Protein AF-A0A1I8B741-F1 (afdb_monomer_lite)

Structure (mmCIF, N/CA/C/O backbone):
data_AF-A0A1I8B741-F1
#
_entry.id   AF-A0A1I8B741-F1
#
loop_
_atom_site.group_PDB
_atom_site.id
_atom_site.type_symbol
_atom_site.label_atom_id
_atom_site.label_alt_id
_atom_site.label_comp_id
_atom_site.label_asym_id
_atom_site.label_entity_id
_atom_site.label_seq_id
_atom_site.pdbx_PDB_ins_code
_atom_site.Cartn_x
_atom_site.Cartn_y
_atom_site.Cartn_z
_atom_site.occupancy
_atom_site.B_iso_or_equiv
_atom_site.auth_seq_id
_atom_site.auth_comp_id
_atom_site.auth_asym_id
_atom_site.auth_atom_id
_atom_site.pdbx_PDB_model_num
ATOM 1 N N . MET A 1 1 ? 27.201 19.698 50.935 1.00 37.81 1 MET A N 1
ATOM 2 C CA . MET A 1 1 ? 26.147 20.719 51.132 1.00 37.81 1 MET A CA 1
ATOM 3 C C . MET A 1 1 ? 26.448 21.835 50.142 1.00 37.81 1 MET A C 1
ATOM 5 O O . MET A 1 1 ? 27.352 22.611 50.376 1.00 37.81 1 MET A O 1
ATOM 9 N N . GLY A 1 2 ? 25.981 21.803 48.902 1.00 38.94 2 GLY A N 1
ATOM 10 C CA . GLY A 1 2 ? 24.588 21.720 48.479 1.00 38.94 2 GLY A CA 1
ATOM 11 C C . GLY A 1 2 ? 24.281 23.061 47.812 1.00 38.94 2 GLY A C 1
ATOM 12 O O . GLY A 1 2 ? 23.786 23.961 48.475 1.00 38.94 2 GLY A O 1
ATOM 13 N N . LYS A 1 3 ? 24.688 23.229 46.547 1.00 38.53 3 LYS A N 1
ATOM 14 C CA . LYS A 1 3 ? 24.309 24.398 45.745 1.00 38.53 3 LYS A CA 1
ATOM 15 C C . LYS A 1 3 ? 22.947 24.102 45.117 1.00 38.53 3 LYS A C 1
ATOM 17 O O . LYS A 1 3 ? 22.801 23.090 44.438 1.00 38.53 3 LYS A O 1
ATOM 22 N N . LEU A 1 4 ? 21.972 24.958 45.400 1.00 42.97 4 LEU A N 1
ATOM 23 C CA . LEU A 1 4 ? 20.651 24.990 44.782 1.00 42.97 4 LEU A CA 1
ATOM 24 C C . LEU A 1 4 ? 20.583 26.151 43.785 1.00 42.97 4 LEU A C 1
ATOM 26 O O . LEU A 1 4 ? 21.282 27.148 43.948 1.00 42.97 4 LEU A O 1
ATOM 30 N N . SER A 1 5 ? 19.683 25.954 42.819 1.00 36.41 5 SER A N 1
ATOM 31 C CA . SER A 1 5 ? 19.104 26.880 41.839 1.00 36.41 5 SER A CA 1
ATOM 32 C C . SER A 1 5 ? 20.024 27.468 40.772 1.00 36.41 5 SER A C 1
ATOM 34 O O . SER A 1 5 ? 20.699 28.462 40.996 1.00 36.41 5 SER A O 1
ATOM 36 N N . GLU A 1 6 ? 19.912 26.917 39.568 1.00 31.39 6 GLU A N 1
ATOM 37 C CA . GLU A 1 6 ? 19.141 27.569 38.502 1.00 31.39 6 GLU A CA 1
ATOM 38 C C . GLU A 1 6 ? 18.685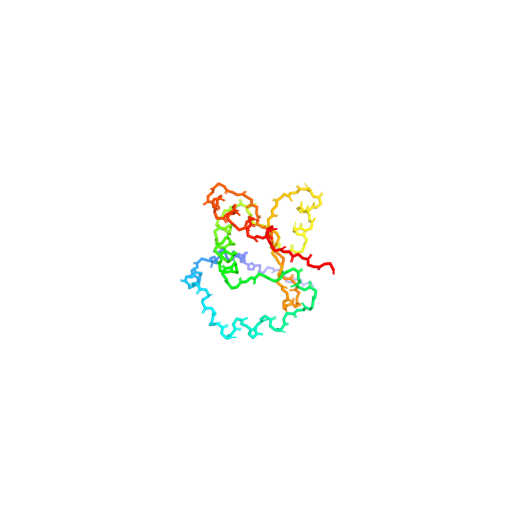 26.477 37.524 1.00 31.39 6 GLU A C 1
ATOM 40 O O . GLU A 1 6 ? 19.495 25.841 36.856 1.00 31.39 6 GLU A O 1
ATOM 45 N N . ASN A 1 7 ? 17.379 26.193 37.517 1.00 38.72 7 ASN A N 1
ATOM 46 C CA . ASN A 1 7 ? 16.749 25.357 36.497 1.00 38.72 7 ASN A CA 1
ATOM 47 C C . ASN A 1 7 ? 16.495 26.251 35.276 1.00 38.72 7 ASN A C 1
ATOM 49 O O . ASN A 1 7 ? 15.708 27.195 35.406 1.00 38.72 7 ASN A O 1
ATOM 53 N N . PRO A 1 8 ? 17.094 25.980 34.105 1.00 35.72 8 PRO A N 1
ATOM 54 C CA . PRO A 1 8 ? 16.667 26.621 32.881 1.00 35.72 8 PRO A CA 1
ATOM 55 C C . PRO A 1 8 ? 15.311 26.052 32.443 1.00 35.72 8 PRO A C 1
ATOM 57 O O . PRO A 1 8 ? 14.958 24.906 32.719 1.00 35.72 8 PRO A O 1
ATOM 60 N N . GLN A 1 9 ? 14.552 26.937 31.812 1.00 37.06 9 GLN A N 1
ATOM 61 C CA . GLN A 1 9 ? 13.168 26.825 31.362 1.00 37.06 9 GLN A CA 1
ATOM 62 C C . GLN A 1 9 ? 12.887 25.566 30.512 1.00 37.06 9 GLN A C 1
ATOM 64 O O . GLN A 1 9 ? 13.799 25.053 29.864 1.00 37.06 9 GLN A O 1
ATOM 69 N N . PRO A 1 10 ? 11.628 25.084 30.477 1.00 36.03 10 PRO A N 1
ATOM 70 C CA . PRO A 1 10 ? 11.233 23.962 29.631 1.00 36.03 10 PRO A CA 1
ATOM 71 C C . PRO A 1 10 ? 11.466 24.301 28.153 1.00 36.03 10 PRO A C 1
ATOM 73 O O . PRO A 1 10 ? 10.831 25.203 27.612 1.00 36.03 10 PRO A O 1
ATOM 76 N N . GLU A 1 11 ? 12.374 23.572 27.504 1.00 37.41 11 GLU A N 1
ATOM 77 C CA . GLU A 1 11 ? 12.527 23.615 26.052 1.00 37.41 11 GLU A CA 1
ATOM 78 C C . GLU A 1 11 ? 11.240 23.094 25.400 1.00 37.41 11 GLU A C 1
ATOM 80 O O . GLU A 1 11 ? 10.894 21.913 25.482 1.00 37.41 11 GLU A O 1
ATOM 85 N N . GLU A 1 12 ? 10.513 24.012 24.768 1.00 32.62 12 GLU A N 1
ATOM 86 C CA . GLU A 1 12 ? 9.430 23.722 23.840 1.00 32.62 12 GLU A CA 1
ATOM 87 C C . GLU A 1 12 ? 9.946 22.782 22.747 1.00 32.62 12 GLU A C 1
ATOM 89 O O . GLU A 1 12 ? 10.800 23.144 21.935 1.00 32.62 12 GLU A O 1
ATOM 94 N N . VAL A 1 13 ? 9.423 21.555 22.714 1.00 44.88 13 VAL A N 1
ATOM 95 C CA . VAL A 1 13 ? 9.693 20.625 21.619 1.00 44.88 13 VAL A CA 1
ATOM 96 C C . VAL A 1 13 ? 9.050 21.218 20.361 1.00 44.88 13 VAL A C 1
ATOM 98 O O . VAL A 1 13 ? 7.828 21.389 20.333 1.00 44.88 13 VAL A O 1
ATOM 101 N N . PRO A 1 14 ? 9.826 21.562 19.320 1.00 34.16 14 PRO A N 1
ATOM 102 C CA . PRO A 1 14 ? 9.294 22.274 18.175 1.00 34.16 14 PRO A CA 1
ATOM 103 C C . PRO A 1 14 ? 8.382 21.357 17.360 1.00 34.16 14 PRO A C 1
ATOM 105 O O . PRO A 1 14 ? 8.819 20.404 16.712 1.00 34.16 14 PRO A O 1
ATOM 108 N N . GLU A 1 15 ? 7.100 21.705 17.345 1.00 44.19 15 GLU A N 1
ATOM 109 C CA . GLU A 1 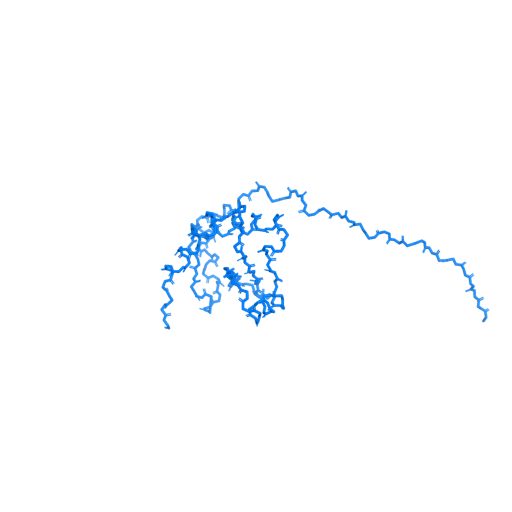15 ? 6.115 21.258 16.371 1.00 44.19 15 GLU A CA 1
ATOM 110 C C . GLU A 1 15 ? 6.507 21.839 14.996 1.00 44.19 15 GLU A C 1
ATOM 112 O O . GLU A 1 15 ? 6.126 22.947 14.623 1.00 44.19 15 GLU A O 1
ATOM 117 N N . LYS A 1 16 ? 7.360 21.139 14.237 1.00 32.72 16 LYS A N 1
ATOM 118 C CA . LYS A 1 16 ? 7.752 21.570 12.884 1.00 32.72 16 LYS A CA 1
ATOM 119 C C . LYS A 1 16 ? 7.604 20.452 11.857 1.00 32.72 16 LYS A C 1
ATOM 121 O O . LYS A 1 16 ? 8.486 19.633 11.643 1.00 32.72 16 LYS A O 1
ATOM 126 N N . GLY A 1 17 ? 6.447 20.490 11.196 1.00 32.31 17 GLY A N 1
ATOM 127 C CA . GLY A 1 17 ? 6.349 20.580 9.738 1.00 32.31 17 GLY A CA 1
ATOM 128 C C . GLY A 1 17 ? 7.099 19.543 8.901 1.00 32.31 17 GLY A C 1
ATOM 129 O O . GLY A 1 17 ? 8.138 19.847 8.333 1.00 32.31 17 GLY A O 1
ATOM 130 N N . ALA A 1 18 ? 6.475 18.386 8.668 1.00 30.64 18 ALA A N 1
ATOM 131 C CA . ALA A 1 18 ? 6.824 17.478 7.565 1.00 30.64 18 ALA A CA 1
ATOM 132 C C . ALA A 1 18 ? 5.992 17.759 6.288 1.00 30.64 18 ALA A C 1
ATOM 134 O O . ALA A 1 18 ? 5.652 16.849 5.532 1.00 30.64 18 ALA A O 1
ATOM 135 N N . ASN A 1 19 ? 5.610 19.020 6.059 1.00 41.75 19 ASN A N 1
ATOM 136 C CA . ASN A 1 19 ? 4.848 19.460 4.888 1.00 41.75 19 ASN A CA 1
ATOM 137 C C . ASN A 1 19 ? 5.724 20.379 4.029 1.00 41.75 19 ASN A C 1
ATOM 139 O O . ASN A 1 19 ? 5.755 21.570 4.309 1.00 41.75 19 ASN A O 1
ATOM 143 N N . ALA A 1 20 ? 6.412 19.838 3.011 1.00 33.22 20 ALA A N 1
ATOM 144 C CA . ALA A 1 20 ? 6.739 20.579 1.774 1.00 33.22 20 ALA A CA 1
ATOM 145 C C . ALA A 1 20 ? 7.520 19.793 0.697 1.00 33.22 20 ALA A C 1
ATOM 147 O O . ALA A 1 20 ? 7.479 20.208 -0.453 1.00 33.22 20 ALA A O 1
ATOM 148 N N . GLU A 1 21 ? 8.197 18.670 0.973 1.00 29.45 21 GLU A N 1
ATOM 149 C CA . GLU A 1 21 ? 9.046 18.030 -0.068 1.00 29.45 21 GLU A CA 1
ATOM 150 C C . GLU A 1 21 ? 8.367 16.927 -0.896 1.00 29.45 21 GLU A C 1
ATOM 152 O O . GLU A 1 21 ? 8.946 16.361 -1.824 1.00 29.45 21 GLU A O 1
ATOM 157 N N . ILE A 1 22 ? 7.089 16.641 -0.644 1.00 38.38 22 ILE A N 1
ATOM 158 C CA . ILE A 1 22 ? 6.346 15.620 -1.391 1.00 38.38 22 ILE A CA 1
ATOM 159 C C . ILE A 1 22 ? 5.747 16.237 -2.669 1.00 38.38 22 ILE A C 1
ATOM 161 O O . ILE A 1 22 ? 4.525 16.266 -2.830 1.00 38.38 22 ILE A O 1
ATOM 165 N N . MET A 1 23 ? 6.560 16.750 -3.599 1.00 39.53 23 MET A N 1
ATOM 166 C CA . MET A 1 23 ? 6.049 17.358 -4.848 1.00 39.53 23 MET A CA 1
ATOM 167 C C . MET A 1 23 ? 6.670 16.891 -6.170 1.00 39.53 23 MET A C 1
ATOM 169 O O . MET A 1 23 ? 6.194 17.317 -7.217 1.00 39.53 23 MET A O 1
ATOM 173 N N . LYS A 1 24 ? 7.574 15.910 -6.189 1.00 31.50 24 LYS A N 1
ATOM 174 C CA . LYS A 1 24 ? 7.862 15.169 -7.430 1.00 31.50 24 LYS A CA 1
ATOM 175 C C . LYS A 1 24 ? 7.316 13.754 -7.323 1.00 31.50 24 LYS A C 1
ATOM 177 O O . LYS A 1 24 ? 7.568 13.054 -6.346 1.00 31.50 24 LYS A O 1
ATOM 182 N N . GLU A 1 25 ? 6.504 13.343 -8.300 1.00 47.03 25 GLU A N 1
ATOM 183 C CA . GLU A 1 25 ? 6.288 11.913 -8.519 1.00 47.03 25 GLU A CA 1
ATOM 184 C C . GLU A 1 25 ? 7.682 11.281 -8.650 1.00 47.03 25 GLU A C 1
ATOM 186 O O . GLU A 1 25 ? 8.473 11.799 -9.442 1.00 47.03 25 GLU A O 1
ATOM 191 N N . PRO A 1 26 ? 8.034 10.218 -7.905 1.00 51.44 26 PRO A N 1
ATOM 192 C CA . PRO A 1 26 ? 9.273 9.512 -8.174 1.00 51.44 26 PRO A CA 1
ATOM 193 C C . PRO A 1 26 ? 9.078 8.794 -9.509 1.00 51.44 26 PRO A C 1
ATOM 195 O O . PRO A 1 26 ? 8.568 7.676 -9.577 1.00 51.44 26 PRO A O 1
ATOM 198 N N . VAL A 1 27 ? 9.402 9.475 -10.604 1.00 56.22 27 VAL A N 1
ATOM 199 C CA . VAL A 1 27 ? 9.574 8.834 -11.901 1.00 56.22 27 VAL A CA 1
ATOM 200 C C . VAL A 1 27 ? 10.991 8.283 -11.886 1.00 56.22 27 VAL A C 1
ATOM 202 O O . VAL A 1 27 ? 11.893 8.849 -12.482 1.00 56.22 27 VAL A O 1
ATOM 205 N N . THR A 1 28 ? 11.190 7.194 -11.143 1.00 68.56 28 THR A N 1
ATOM 206 C CA . THR A 1 28 ? 12.387 6.358 -11.281 1.00 68.56 28 THR A CA 1
ATOM 207 C C . THR A 1 28 ? 12.461 5.943 -12.740 1.00 68.56 28 THR A C 1
ATOM 209 O O . THR A 1 28 ? 11.428 5.541 -13.295 1.00 68.56 28 THR A O 1
ATOM 212 N N . GLU A 1 29 ? 13.617 6.068 -13.384 1.00 81.00 29 GLU A N 1
ATOM 213 C CA . GLU A 1 29 ? 13.756 5.695 -14.790 1.00 81.00 29 GLU A CA 1
ATOM 214 C C . GLU A 1 29 ? 13.454 4.203 -14.999 1.00 81.00 29 GLU A C 1
ATOM 216 O O . GLU A 1 29 ? 13.412 3.411 -14.054 1.00 81.00 29 GLU A O 1
ATOM 221 N N . LYS A 1 30 ? 13.135 3.799 -16.239 1.00 78.50 30 LYS A N 1
ATOM 222 C CA . LYS A 1 30 ? 12.704 2.411 -16.504 1.00 78.50 30 LYS A CA 1
ATOM 223 C C . LYS A 1 30 ? 13.786 1.415 -16.098 1.00 78.50 30 LYS A C 1
ATOM 225 O O . LYS A 1 30 ? 13.467 0.396 -15.497 1.00 78.50 30 LYS A O 1
ATOM 230 N N . GLU A 1 31 ? 15.023 1.733 -16.443 1.00 79.62 31 GLU A N 1
ATOM 231 C CA . GLU A 1 31 ? 16.194 0.894 -16.210 1.00 79.62 31 GLU A CA 1
ATOM 232 C C . GLU A 1 31 ? 16.537 0.832 -14.722 1.00 79.62 31 GLU A C 1
ATOM 234 O O . GLU A 1 31 ? 16.684 -0.258 -14.176 1.00 79.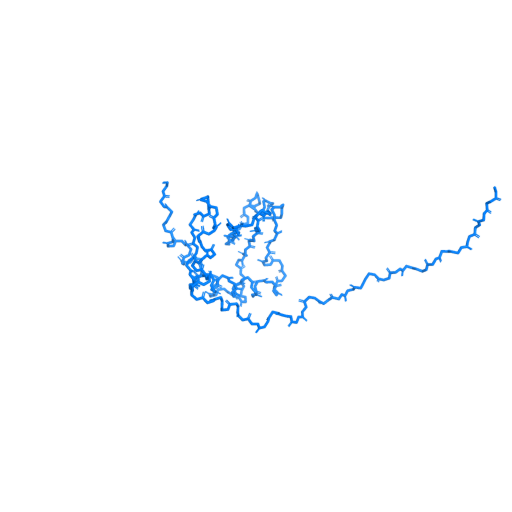62 31 GLU A O 1
ATOM 239 N N . GLU A 1 32 ? 16.520 1.973 -14.034 1.00 83.88 32 GLU A N 1
ATOM 240 C CA . GLU A 1 32 ? 16.738 2.049 -12.587 1.00 83.88 32 GLU A CA 1
ATOM 241 C C . GLU A 1 32 ? 15.690 1.243 -11.800 1.00 83.88 32 GLU A C 1
ATOM 243 O O . GLU A 1 32 ? 16.023 0.491 -10.885 1.00 83.88 32 GLU A O 1
ATOM 248 N N . TYR A 1 33 ? 14.413 1.326 -12.189 1.00 82.25 33 TYR A N 1
ATOM 249 C CA . TYR A 1 33 ? 13.353 0.536 -11.562 1.00 82.25 33 TYR A CA 1
ATOM 250 C C . TYR A 1 33 ? 13.575 -0.973 -11.730 1.00 82.25 33 TYR A C 1
ATOM 252 O O . TYR A 1 33 ? 13.370 -1.733 -10.784 1.00 82.25 33 TYR A O 1
ATOM 260 N N . LEU A 1 34 ? 13.998 -1.414 -12.920 1.00 83.50 34 LEU A N 1
ATOM 261 C CA . LEU A 1 34 ? 14.295 -2.824 -13.179 1.00 83.50 34 LEU A CA 1
ATOM 262 C C . LEU A 1 34 ? 15.506 -3.299 -12.370 1.00 83.50 34 LEU A C 1
ATOM 264 O O . LEU A 1 34 ? 15.442 -4.380 -11.790 1.00 83.50 34 LEU A O 1
ATOM 268 N N . ALA A 1 35 ? 16.553 -2.479 -12.263 1.00 85.12 35 ALA A N 1
ATOM 269 C CA . ALA A 1 35 ? 17.708 -2.773 -11.419 1.00 85.12 35 ALA A CA 1
ATOM 270 C C . ALA A 1 35 ? 17.298 -2.935 -9.944 1.00 85.12 35 ALA A C 1
ATOM 272 O O . ALA A 1 35 ? 17.673 -3.909 -9.301 1.00 85.12 35 ALA A O 1
ATOM 273 N N . LEU A 1 36 ? 16.439 -2.053 -9.418 1.00 82.75 36 LEU A N 1
ATOM 274 C CA . LEU A 1 36 ? 15.913 -2.177 -8.052 1.00 82.75 36 LEU A CA 1
ATOM 275 C C . LEU A 1 36 ? 15.071 -3.443 -7.849 1.00 82.75 36 LEU A C 1
ATOM 277 O O . LEU A 1 36 ? 15.125 -4.045 -6.778 1.00 82.75 36 LEU A O 1
ATOM 281 N N . CYS A 1 37 ? 14.314 -3.865 -8.866 1.00 83.12 37 CYS A N 1
ATOM 282 C CA . CYS A 1 37 ? 13.538 -5.104 -8.810 1.00 83.12 37 CYS A CA 1
ATOM 283 C C . CYS A 1 37 ? 14.428 -6.351 -8.735 1.00 83.12 37 CYS A C 1
ATOM 285 O O . CYS A 1 37 ? 14.002 -7.345 -8.166 1.00 83.12 37 CYS A O 1
ATOM 287 N N . GLN A 1 38 ? 15.653 -6.310 -9.265 1.00 84.81 38 GLN A N 1
ATOM 288 C CA . GLN A 1 38 ? 16.600 -7.430 -9.177 1.00 84.81 38 GLN A CA 1
ATOM 289 C C . GLN A 1 38 ? 17.225 -7.572 -7.787 1.00 84.81 38 GLN A C 1
ATOM 291 O O . GLN A 1 38 ? 17.687 -8.649 -7.424 1.00 84.81 38 GLN A O 1
ATOM 296 N N . LEU A 1 39 ? 17.238 -6.493 -7.006 1.00 84.94 39 LEU A N 1
ATOM 297 C CA . LEU A 1 39 ? 17.853 -6.477 -5.684 1.00 84.94 39 LEU A CA 1
ATOM 298 C C . LEU A 1 39 ? 16.898 -6.942 -4.570 1.00 84.94 39 LEU A C 1
ATOM 300 O O . LEU A 1 39 ? 17.328 -7.100 -3.429 1.00 84.94 39 LEU A O 1
ATOM 304 N N . VAL A 1 40 ? 15.605 -7.136 -4.860 1.00 86.50 40 VAL A N 1
ATOM 305 C CA . VAL A 1 40 ? 14.606 -7.533 -3.852 1.00 86.50 40 VAL A CA 1
ATOM 306 C C . VAL A 1 40 ? 14.862 -8.944 -3.323 1.00 86.50 40 VAL A C 1
ATOM 308 O O . VAL A 1 40 ? 15.375 -9.815 -4.022 1.00 86.50 40 VAL A O 1
ATOM 311 N N . ASN A 1 41 ? 14.464 -9.190 -2.075 1.00 82.56 41 ASN A N 1
ATOM 312 C CA . ASN A 1 41 ? 14.577 -10.521 -1.490 1.00 82.56 41 ASN A CA 1
ATOM 313 C C . ASN A 1 41 ? 13.674 -11.529 -2.229 1.00 82.56 41 ASN A C 1
ATOM 315 O O . ASN A 1 41 ? 12.553 -11.166 -2.589 1.00 82.56 41 ASN A O 1
ATOM 319 N N . PRO A 1 42 ? 14.073 -12.810 -2.346 1.00 82.62 42 PRO A N 1
ATOM 320 C CA . PRO A 1 42 ? 13.259 -13.847 -2.994 1.00 82.62 42 PRO A CA 1
ATOM 321 C C . PRO A 1 42 ? 11.855 -14.014 -2.397 1.00 82.62 42 PRO A C 1
ATOM 323 O O . PRO A 1 42 ? 10.916 -14.348 -3.106 1.00 82.62 42 PRO A O 1
ATOM 326 N N . ILE A 1 43 ? 11.695 -13.718 -1.102 1.00 83.69 43 ILE A N 1
ATOM 327 C CA . ILE A 1 43 ? 10.406 -13.771 -0.395 1.00 83.69 43 ILE A CA 1
ATOM 328 C C . ILE A 1 43 ? 9.439 -12.640 -0.780 1.00 83.69 43 ILE A C 1
ATOM 330 O O . ILE A 1 43 ? 8.286 -12.650 -0.359 1.00 83.69 43 ILE A O 1
ATOM 334 N N . ALA A 1 44 ? 9.897 -11.623 -1.516 1.00 82.94 44 ALA A N 1
ATOM 335 C CA . ALA A 1 44 ? 9.104 -10.452 -1.883 1.00 82.94 44 ALA A CA 1
ATOM 336 C C . ALA A 1 44 ? 8.226 -10.721 -3.119 1.00 82.94 44 ALA A C 1
ATOM 338 O O . ALA A 1 44 ? 8.246 -9.960 -4.088 1.00 82.94 44 ALA A O 1
ATOM 339 N N . GLN A 1 45 ? 7.463 -11.813 -3.077 1.00 81.56 45 GLN A N 1
ATOM 340 C CA . GLN A 1 45 ? 6.481 -12.186 -4.089 1.00 81.56 45 GLN A CA 1
ATOM 341 C C . GLN A 1 45 ? 5.064 -12.058 -3.507 1.00 81.56 45 GLN A C 1
ATOM 343 O O . GLN A 1 45 ? 4.845 -12.446 -2.358 1.00 81.56 45 GLN A O 1
ATOM 348 N N . PRO A 1 46 ? 4.095 -11.502 -4.257 1.00 87.31 46 PRO A N 1
ATOM 349 C CA . PRO A 1 46 ? 4.204 -10.949 -5.610 1.00 87.31 46 PRO A CA 1
ATOM 350 C C . PRO A 1 46 ? 4.814 -9.534 -5.626 1.00 87.31 46 PRO A C 1
ATOM 352 O O . PRO A 1 46 ? 4.567 -8.719 -4.734 1.00 87.31 46 PRO A O 1
ATOM 355 N N . LEU A 1 47 ? 5.572 -9.208 -6.680 1.00 86.06 47 LEU A N 1
ATOM 356 C CA . LEU A 1 47 ? 6.142 -7.871 -6.869 1.00 86.06 47 LEU A CA 1
ATOM 357 C C . LEU A 1 47 ? 5.210 -6.995 -7.717 1.00 86.06 47 LEU A C 1
ATOM 359 O O . LEU A 1 47 ? 4.785 -7.372 -8.809 1.00 86.06 47 LEU A O 1
ATOM 363 N N . ALA A 1 48 ? 4.908 -5.789 -7.234 1.00 86.75 48 ALA A N 1
ATOM 364 C CA . ALA A 1 48 ? 4.102 -4.836 -7.989 1.00 86.75 48 ALA A CA 1
ATOM 365 C C . ALA A 1 48 ? 4.832 -4.383 -9.262 1.00 86.75 48 ALA A C 1
ATOM 367 O O . ALA A 1 48 ? 6.001 -4.021 -9.200 1.00 86.75 48 ALA A O 1
ATOM 368 N N . SER A 1 49 ? 4.132 -4.317 -10.399 1.00 88.44 49 SER A N 1
ATOM 369 C CA . SER A 1 49 ? 4.673 -3.743 -11.642 1.00 88.44 49 SER A CA 1
ATOM 370 C C . SER A 1 49 ? 4.875 -2.223 -11.536 1.00 88.44 49 SER A C 1
ATOM 372 O O . SER A 1 49 ? 4.225 -1.558 -10.729 1.00 88.44 49 SER A O 1
ATOM 374 N N . ARG A 1 50 ? 5.688 -1.615 -12.417 1.00 85.69 50 ARG A N 1
ATOM 375 C CA . ARG A 1 50 ? 5.971 -0.158 -12.392 1.00 85.69 50 ARG A CA 1
ATOM 376 C C . ARG A 1 50 ? 4.709 0.712 -12.424 1.00 85.69 50 ARG A C 1
ATOM 378 O O . ARG A 1 50 ? 4.648 1.752 -11.770 1.00 85.69 50 ARG A O 1
ATOM 385 N N . LYS A 1 51 ? 3.686 0.295 -13.180 1.00 88.00 51 LYS A N 1
ATOM 386 C CA . LYS A 1 51 ? 2.399 1.010 -13.258 1.00 88.00 51 LYS A CA 1
ATOM 387 C C . LYS A 1 51 ? 1.636 0.928 -11.933 1.00 88.00 51 LYS A C 1
ATOM 389 O O . LYS A 1 51 ? 1.146 1.951 -11.457 1.00 88.00 51 LYS A O 1
ATOM 394 N N . LEU A 1 52 ? 1.581 -0.260 -11.327 1.00 89.19 52 LEU A N 1
ATOM 395 C CA . LEU A 1 52 ? 0.937 -0.476 -10.032 1.00 89.19 52 LEU A CA 1
ATOM 396 C C . LEU A 1 52 ? 1.689 0.247 -8.908 1.00 89.19 52 LEU A C 1
ATOM 398 O O . LEU A 1 52 ? 1.063 0.941 -8.115 1.00 89.19 52 LEU A O 1
ATOM 402 N N . ALA A 1 53 ? 3.021 0.184 -8.897 1.00 88.62 53 ALA A N 1
ATOM 403 C CA . ALA A 1 53 ? 3.867 0.884 -7.933 1.00 88.62 53 ALA A CA 1
ATOM 404 C C . ALA A 1 53 ? 3.588 2.397 -7.923 1.00 88.62 53 ALA A C 1
ATOM 406 O O . ALA A 1 53 ? 3.384 2.981 -6.860 1.00 88.62 53 ALA A O 1
ATOM 407 N N . ARG A 1 54 ? 3.465 3.038 -9.096 1.00 89.31 54 ARG A N 1
ATOM 408 C CA . ARG A 1 54 ? 3.078 4.461 -9.186 1.00 89.31 54 ARG A CA 1
ATOM 409 C C . ARG A 1 54 ? 1.699 4.735 -8.580 1.00 89.31 54 ARG A C 1
ATOM 411 O O . ARG A 1 54 ? 1.544 5.735 -7.879 1.00 89.31 54 ARG A O 1
ATOM 418 N N . LYS A 1 55 ? 0.705 3.871 -8.829 1.00 91.62 55 LYS A N 1
ATOM 419 C CA . LYS A 1 55 ? -0.631 3.996 -8.217 1.00 91.62 55 LYS A CA 1
ATOM 420 C C . LYS A 1 55 ? -0.569 3.820 -6.694 1.00 91.62 55 LYS A C 1
ATOM 422 O O . LYS A 1 55 ? -1.154 4.630 -5.981 1.00 91.62 55 LYS A O 1
ATOM 427 N N . LEU A 1 56 ? 0.199 2.847 -6.199 1.00 90.94 56 LEU A N 1
ATOM 428 C CA . LEU A 1 56 ? 0.422 2.612 -4.768 1.00 90.94 56 LEU A CA 1
ATOM 429 C C . LEU A 1 56 ? 1.052 3.831 -4.084 1.00 90.94 56 LEU A C 1
ATOM 431 O O . LEU A 1 56 ? 0.544 4.280 -3.061 1.00 90.94 56 LEU A O 1
ATOM 435 N N . TYR A 1 57 ? 2.089 4.434 -4.673 1.00 90.31 57 TYR A N 1
ATOM 436 C CA . TYR A 1 57 ? 2.684 5.661 -4.130 1.00 90.31 57 TYR A CA 1
ATOM 437 C C . TYR A 1 57 ? 1.683 6.823 -4.074 1.00 90.31 57 TYR A C 1
ATOM 439 O O . TYR A 1 57 ? 1.648 7.557 -3.085 1.00 90.31 57 TYR A O 1
ATOM 447 N N . LYS A 1 58 ? 0.831 6.980 -5.099 1.00 92.06 58 LYS A N 1
ATOM 448 C CA . LYS A 1 58 ? -0.245 7.987 -5.091 1.00 92.06 58 LYS A CA 1
ATOM 449 C C . LYS A 1 58 ? -1.267 7.714 -3.989 1.00 92.06 58 LYS A C 1
ATOM 451 O O . LYS A 1 58 ? -1.663 8.651 -3.298 1.00 92.06 58 LYS A O 1
ATOM 456 N N . LEU A 1 59 ? -1.661 6.454 -3.811 1.00 91.88 59 LEU A N 1
ATOM 457 C CA . LEU A 1 59 ? -2.600 6.030 -2.775 1.00 91.88 59 LEU A CA 1
ATOM 458 C C . LEU A 1 59 ? -2.040 6.311 -1.377 1.00 91.88 59 LEU A C 1
ATOM 460 O O . LEU A 1 59 ? -2.695 6.988 -0.590 1.00 91.88 59 LEU A O 1
ATOM 464 N N . VAL A 1 60 ? -0.799 5.896 -1.102 1.00 91.69 60 VAL A N 1
ATOM 465 C CA . VAL A 1 60 ? -0.125 6.165 0.178 1.00 91.69 60 VAL A CA 1
ATOM 466 C C . VAL A 1 60 ? -0.056 7.671 0.437 1.00 91.69 60 VAL A C 1
ATOM 468 O O . VAL A 1 60 ? -0.475 8.131 1.497 1.00 91.69 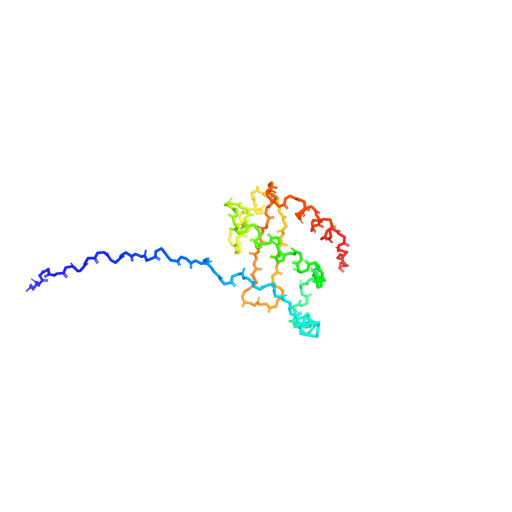60 VAL A O 1
ATOM 471 N N . LYS A 1 61 ? 0.362 8.465 -0.556 1.00 90.25 61 LYS A N 1
ATOM 472 C CA . LYS A 1 61 ? 0.446 9.930 -0.438 1.00 90.25 61 LYS A CA 1
ATOM 473 C C . LYS A 1 61 ? -0.902 10.587 -0.122 1.00 90.25 61 LYS A C 1
ATOM 475 O O . LYS A 1 61 ? -0.928 11.572 0.612 1.00 90.25 61 LYS A O 1
ATOM 480 N N . LYS A 1 62 ? -2.012 10.074 -0.667 1.00 91.06 62 LYS A N 1
ATOM 481 C CA . LYS A 1 62 ? -3.363 10.539 -0.312 1.00 91.06 62 LYS A CA 1
ATOM 482 C C . LYS A 1 62 ? -3.759 10.080 1.094 1.00 91.06 62 LYS A C 1
ATOM 484 O O . LYS A 1 62 ? -4.241 10.896 1.867 1.00 91.06 62 LYS A O 1
ATOM 489 N N . SER A 1 63 ? -3.473 8.828 1.455 1.00 88.12 63 SER A N 1
ATOM 490 C CA . SER A 1 63 ? -3.829 8.263 2.765 1.00 88.12 63 SER A CA 1
ATOM 491 C C . SER A 1 63 ? -3.103 8.903 3.948 1.00 88.12 63 SER A C 1
ATOM 493 O O . SER A 1 63 ? -3.663 8.940 5.035 1.00 88.12 63 SER A O 1
ATOM 495 N N . VAL A 1 64 ? -1.896 9.448 3.745 1.00 89.62 64 VAL A N 1
ATOM 496 C CA . VAL A 1 64 ? -1.152 10.182 4.788 1.00 89.62 64 VAL A CA 1
ATOM 497 C C . VAL A 1 64 ? -1.886 11.460 5.208 1.00 89.62 64 VAL A C 1
ATOM 499 O O . VAL A 1 64 ? -1.757 11.889 6.350 1.00 89.62 64 VAL A O 1
ATOM 502 N N . LYS A 1 65 ? -2.656 12.075 4.302 1.00 88.56 65 LYS A N 1
ATOM 503 C CA . LYS A 1 65 ? -3.384 13.319 4.592 1.00 88.56 65 LYS A CA 1
ATOM 504 C C . LYS A 1 65 ? -4.593 13.093 5.497 1.00 88.56 65 LYS A C 1
ATOM 506 O O . LYS A 1 65 ? -5.001 14.008 6.203 1.00 88.56 65 LYS A O 1
ATOM 511 N N . GLU A 1 66 ? -5.142 11.884 5.474 1.00 89.00 66 GLU A N 1
ATOM 512 C CA . GLU A 1 66 ? -6.343 11.524 6.214 1.00 89.00 66 GLU A CA 1
ATOM 513 C C . GLU A 1 66 ? -5.976 10.854 7.537 1.00 89.00 66 GLU A C 1
ATOM 515 O O . GLU A 1 66 ? -5.236 9.866 7.591 1.00 89.00 66 GLU A O 1
ATOM 520 N N . LYS A 1 67 ? -6.518 11.365 8.640 1.00 82.44 67 LYS A N 1
ATOM 521 C CA . LYS A 1 67 ? -6.221 10.823 9.970 1.00 82.44 67 LYS A CA 1
ATOM 522 C C . LYS A 1 67 ? -6.786 9.407 10.106 1.00 82.44 67 LYS A C 1
ATOM 524 O O . LYS A 1 67 ? -7.940 9.147 9.788 1.00 82.44 67 LYS A O 1
ATOM 529 N N . GLY A 1 68 ? -5.965 8.476 10.590 1.00 82.88 68 GLY A N 1
ATOM 530 C CA . GLY A 1 68 ? -6.378 7.088 10.844 1.00 82.88 68 GLY A CA 1
ATOM 531 C C . GLY A 1 68 ? -6.542 6.207 9.597 1.00 82.88 68 GLY A C 1
ATOM 532 O O . GLY A 1 68 ? -6.936 5.047 9.728 1.00 82.88 68 GLY A O 1
ATOM 533 N N . SER A 1 69 ? -6.219 6.728 8.410 1.00 87.19 69 SER A N 1
ATOM 534 C CA . SER A 1 69 ? -6.284 6.010 7.130 1.00 87.19 69 SER A CA 1
ATOM 535 C C . SER A 1 69 ? -5.065 5.129 6.845 1.00 87.19 69 SER A C 1
ATOM 537 O O . SER A 1 69 ? -5.173 4.132 6.133 1.00 87.19 69 SER A O 1
ATOM 539 N N . LEU A 1 70 ? -3.905 5.485 7.395 1.00 90.81 70 LEU A N 1
ATOM 540 C CA . LEU A 1 70 ? -2.651 4.762 7.213 1.00 90.81 70 LEU A CA 1
ATOM 541 C C . LEU A 1 70 ? -2.169 4.213 8.557 1.00 90.81 70 LEU A C 1
ATOM 543 O O . LEU A 1 70 ? -2.048 4.954 9.531 1.00 90.81 70 LEU A O 1
ATOM 547 N N . ARG A 1 71 ? -1.852 2.920 8.592 1.00 91.06 71 ARG A N 1
ATOM 548 C CA . ARG A 1 71 ? -1.079 2.288 9.668 1.00 91.06 71 ARG A CA 1
ATOM 549 C C . ARG A 1 71 ? 0.349 2.102 9.182 1.00 91.06 71 ARG A C 1
ATOM 551 O O . ARG A 1 71 ? 0.557 1.684 8.040 1.00 91.06 71 ARG A O 1
ATOM 558 N N . HIS A 1 72 ? 1.325 2.386 10.034 1.00 90.44 72 HIS A N 1
ATOM 559 C CA . HIS A 1 72 ? 2.734 2.280 9.669 1.00 90.44 72 HIS A CA 1
ATOM 560 C C . HIS A 1 72 ? 3.536 1.512 10.718 1.00 90.44 72 HIS A C 1
ATOM 562 O O . HIS A 1 72 ? 3.363 1.674 11.924 1.00 90.44 72 HIS A O 1
ATOM 568 N N . GLY A 1 73 ? 4.467 0.692 10.239 1.00 87.44 73 GLY A N 1
ATOM 569 C CA . GLY A 1 73 ? 5.352 -0.097 11.083 1.00 87.44 73 GLY A CA 1
ATOM 570 C C . GLY A 1 73 ? 4.748 -1.425 11.537 1.00 87.44 73 GLY A C 1
ATOM 571 O O . GLY A 1 73 ? 3.535 -1.632 11.561 1.00 87.44 73 GLY A O 1
ATOM 572 N N . LEU A 1 74 ? 5.638 -2.344 11.912 1.00 88.12 74 LEU A N 1
ATOM 573 C CA . LEU A 1 74 ? 5.290 -3.733 12.203 1.00 88.12 74 LEU A CA 1
ATOM 574 C C . LEU A 1 74 ? 4.296 -3.851 13.369 1.00 88.12 74 LEU A C 1
ATOM 576 O O . LEU A 1 74 ? 3.293 -4.548 13.259 1.00 88.12 74 LEU A O 1
ATOM 580 N N . SER A 1 75 ? 4.532 -3.135 14.469 1.00 89.06 75 SER A N 1
ATOM 581 C CA . SER A 1 75 ? 3.701 -3.228 15.675 1.00 89.06 75 SER A CA 1
ATOM 582 C C . SER A 1 75 ? 2.268 -2.736 15.470 1.00 89.06 75 SER A C 1
ATOM 584 O O . SER A 1 75 ? 1.339 -3.361 15.978 1.00 89.06 75 SER A O 1
ATOM 586 N N . ASP A 1 76 ? 2.073 -1.630 14.749 1.00 90.75 76 ASP A N 1
ATOM 587 C CA . ASP A 1 76 ? 0.739 -1.064 14.508 1.00 90.75 76 ASP A CA 1
ATOM 588 C C . ASP A 1 76 ? -0.036 -1.903 13.486 1.00 90.75 76 ASP A C 1
ATOM 590 O O . ASP A 1 76 ? -1.179 -2.292 13.723 1.00 90.75 76 ASP A O 1
ATOM 594 N N . VAL A 1 77 ? 0.631 -2.309 12.402 1.00 91.62 77 VAL A N 1
ATOM 595 C CA . VAL A 1 77 ? 0.023 -3.162 11.375 1.00 91.62 77 VAL A CA 1
ATOM 596 C C . VAL A 1 77 ? -0.340 -4.539 11.937 1.00 91.62 77 VAL A C 1
ATOM 598 O O . VAL A 1 77 ? -1.454 -5.007 11.719 1.00 91.62 77 VAL A O 1
ATOM 601 N N . MET A 1 78 ? 0.523 -5.169 12.742 1.00 91.25 78 MET A N 1
ATOM 602 C CA . MET A 1 78 ? 0.182 -6.437 13.401 1.00 91.25 78 MET A CA 1
ATOM 603 C C . MET A 1 78 ? -1.014 -6.298 14.350 1.00 91.25 78 MET A C 1
ATOM 605 O O . MET A 1 78 ? -1.837 -7.209 14.430 1.00 91.25 78 MET A O 1
ATOM 609 N N . LYS A 1 79 ? -1.142 -5.177 15.073 1.00 92.56 79 LYS A N 1
ATOM 610 C CA . LYS A 1 79 ? -2.320 -4.913 15.917 1.00 92.56 79 LYS A CA 1
ATOM 611 C C . LYS A 1 79 ? -3.585 -4.764 15.073 1.00 92.56 79 LYS A C 1
ATOM 613 O O . LYS A 1 79 ? -4.607 -5.330 15.446 1.00 92.56 79 LYS A O 1
ATOM 618 N N . ALA A 1 80 ? -3.513 -4.047 13.953 1.00 92.06 80 ALA A N 1
ATOM 619 C CA 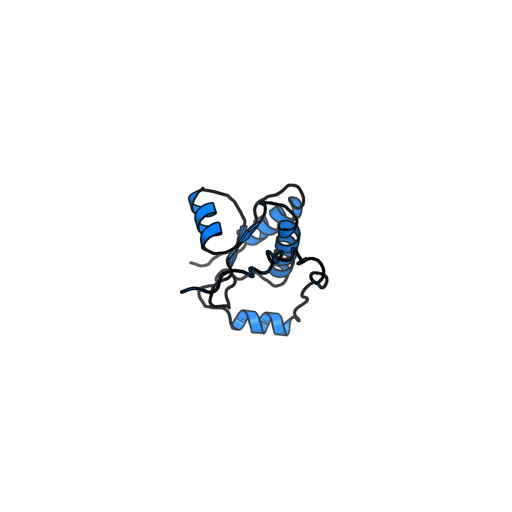. ALA A 1 80 ? -4.633 -3.879 13.029 1.00 92.06 80 ALA A CA 1
ATOM 620 C C . ALA A 1 80 ? -5.086 -5.229 12.440 1.00 92.06 80 ALA A C 1
ATOM 622 O O . ALA A 1 80 ? -6.276 -5.538 12.471 1.00 92.06 80 ALA A O 1
ATOM 623 N N . ILE A 1 81 ? -4.139 -6.077 12.023 1.00 91.56 81 ILE A N 1
ATOM 624 C CA . ILE A 1 81 ? -4.415 -7.441 11.540 1.00 91.56 81 ILE A CA 1
ATOM 625 C C . ILE A 1 81 ? -5.086 -8.282 12.633 1.00 91.56 81 ILE A C 1
ATOM 627 O O . ILE A 1 81 ? -6.121 -8.892 12.384 1.00 91.56 81 ILE A O 1
ATOM 631 N N . ARG A 1 82 ? -4.558 -8.269 13.867 1.00 93.00 82 ARG A N 1
ATOM 632 C CA . ARG A 1 82 ? -5.155 -8.995 15.009 1.00 93.00 82 ARG A CA 1
ATOM 633 C C . ARG A 1 82 ? -6.562 -8.511 15.367 1.00 93.00 82 ARG A C 1
ATOM 635 O O . ARG A 1 82 ? -7.336 -9.275 15.927 1.00 93.00 82 ARG A O 1
ATOM 642 N N . LYS A 1 83 ? -6.894 -7.256 15.051 1.00 93.38 83 LYS A N 1
ATOM 643 C CA . LYS A 1 83 ? -8.231 -6.666 15.220 1.00 93.38 83 LYS A CA 1
ATOM 644 C C . LYS A 1 83 ? -9.151 -6.885 14.013 1.00 93.38 83 LYS A C 1
ATOM 646 O O . LYS A 1 83 ? -10.226 -6.296 13.974 1.00 93.38 83 LYS A O 1
ATOM 651 N N . ASN A 1 84 ? -8.749 -7.698 13.032 1.00 90.81 84 ASN A N 1
ATOM 652 C CA . ASN A 1 84 ? -9.472 -7.904 11.775 1.00 90.81 84 ASN A CA 1
ATOM 653 C C . ASN A 1 84 ? -9.748 -6.604 10.990 1.00 90.81 84 ASN A C 1
ATOM 655 O O . ASN A 1 84 ? -10.696 -6.546 10.204 1.00 90.81 84 ASN A O 1
ATOM 659 N N . GLU A 1 85 ? -8.918 -5.564 11.156 1.00 91.06 85 GLU A N 1
ATOM 660 C CA . GLU A 1 85 ? -8.998 -4.382 10.294 1.00 91.06 85 GLU A CA 1
ATOM 661 C C . GLU A 1 85 ? -8.681 -4.792 8.843 1.00 91.06 85 GLU A C 1
ATOM 663 O O . GLU A 1 85 ? -7.727 -5.525 8.576 1.00 91.06 85 GLU A O 1
ATOM 668 N N . LYS A 1 86 ? -9.486 -4.317 7.888 1.00 90.06 86 LYS A N 1
ATOM 669 C CA . LYS A 1 86 ? -9.295 -4.579 6.455 1.00 90.06 86 LYS A CA 1
ATOM 670 C C . LYS A 1 86 ? -8.542 -3.423 5.798 1.00 90.06 86 LYS A C 1
ATOM 672 O O . LYS A 1 86 ? -8.763 -2.257 6.125 1.00 90.06 86 LYS A O 1
ATOM 677 N N . GLY A 1 87 ? -7.647 -3.751 4.874 1.00 91.06 87 GLY A N 1
ATOM 678 C CA . GLY A 1 87 ? -6.785 -2.783 4.208 1.00 91.06 87 GLY A CA 1
ATOM 679 C C . GLY A 1 87 ? -5.882 -3.436 3.167 1.00 91.06 87 GLY A C 1
ATOM 680 O O . GLY A 1 87 ? -5.804 -4.660 3.085 1.00 91.06 87 GLY A O 1
ATOM 681 N N . ILE A 1 88 ? -5.191 -2.605 2.390 1.00 91.75 88 ILE A N 1
ATOM 682 C CA . ILE A 1 88 ? -4.139 -3.045 1.469 1.00 91.75 88 ILE A CA 1
ATOM 683 C C . ILE A 1 88 ? -2.816 -3.005 2.232 1.00 91.75 88 ILE A C 1
ATOM 685 O O . ILE A 1 88 ? -2.423 -1.945 2.725 1.00 91.75 88 ILE A O 1
ATOM 689 N N . LEU A 1 89 ? -2.146 -4.153 2.331 1.00 90.75 89 LEU A N 1
ATOM 690 C CA . LEU A 1 89 ? -0.830 -4.288 2.950 1.00 90.75 89 LEU A CA 1
ATOM 691 C C . LEU A 1 89 ? 0.267 -4.085 1.898 1.00 90.75 89 LEU A C 1
ATOM 693 O O . LEU A 1 89 ? 0.274 -4.747 0.866 1.00 90.75 89 LEU A O 1
ATOM 697 N N . ILE A 1 90 ? 1.204 -3.181 2.174 1.00 90.69 90 ILE A N 1
ATOM 698 C CA . ILE A 1 90 ? 2.342 -2.860 1.312 1.00 90.69 90 ILE A CA 1
ATOM 699 C C . ILE A 1 90 ? 3.625 -3.159 2.090 1.00 90.69 90 ILE A C 1
ATOM 701 O O . ILE A 1 90 ? 3.835 -2.626 3.183 1.00 90.69 90 ILE A O 1
ATOM 705 N N . LEU A 1 91 ? 4.484 -3.999 1.510 1.00 88.94 91 LEU A N 1
ATOM 706 C CA . LEU A 1 91 ? 5.759 -4.427 2.086 1.00 88.94 91 LEU A CA 1
ATOM 707 C C . LEU A 1 91 ? 6.920 -3.995 1.185 1.00 88.94 91 LEU A C 1
ATOM 709 O O . LEU A 1 91 ? 6.895 -4.217 -0.025 1.00 88.94 91 LEU A O 1
ATOM 713 N N . ALA A 1 92 ? 7.960 -3.398 1.767 1.00 86.56 92 ALA A N 1
ATOM 714 C CA . ALA A 1 92 ?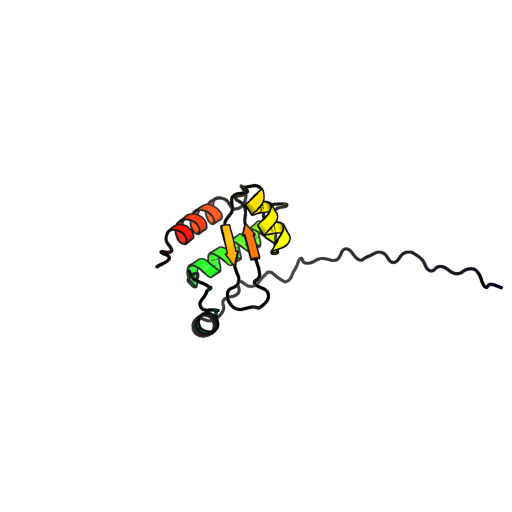 9.192 -3.100 1.040 1.00 86.56 92 ALA A CA 1
ATOM 715 C C . ALA A 1 92 ? 10.109 -4.337 0.988 1.00 86.56 92 ALA A C 1
ATOM 717 O O . ALA A 1 92 ? 10.670 -4.736 2.006 1.00 86.56 92 ALA A O 1
ATOM 718 N N . GLY A 1 93 ? 10.298 -4.908 -0.206 1.00 80.62 93 GLY A N 1
ATOM 719 C CA . GLY A 1 93 ? 11.031 -6.166 -0.414 1.00 80.62 93 GLY A CA 1
ATOM 720 C C . GLY A 1 93 ? 12.564 -6.094 -0.379 1.00 80.62 93 GLY A C 1
ATOM 721 O O . GLY A 1 93 ? 13.204 -7.141 -0.377 1.00 80.62 93 GLY A O 1
ATOM 722 N N . TYR A 1 94 ? 13.163 -4.896 -0.352 1.00 75.06 94 TYR A N 1
ATOM 723 C CA . TYR A 1 94 ? 14.617 -4.700 -0.510 1.00 75.06 94 TYR A CA 1
ATOM 724 C C . TYR A 1 94 ? 15.361 -4.270 0.772 1.00 75.06 94 TYR A C 1
ATOM 726 O O . TYR A 1 94 ? 16.551 -4.533 0.915 1.00 75.06 94 TYR A O 1
ATOM 734 N N . LYS A 1 95 ? 14.696 -3.630 1.745 1.00 62.78 95 LYS A N 1
ATOM 735 C CA . LYS A 1 95 ? 15.371 -3.095 2.944 1.00 62.78 95 LYS A CA 1
ATOM 736 C C . LYS A 1 95 ? 15.180 -4.002 4.163 1.00 62.78 95 LYS A C 1
ATOM 738 O O . LYS A 1 95 ? 14.066 -4.428 4.448 1.00 62.78 95 LYS A O 1
ATOM 743 N N . ARG A 1 96 ? 16.256 -4.233 4.927 1.00 54.19 96 ARG A N 1
ATOM 744 C CA . ARG A 1 96 ? 16.167 -4.584 6.355 1.00 54.19 96 ARG A CA 1
ATOM 745 C C . ARG A 1 96 ? 16.201 -3.275 7.158 1.00 54.19 96 ARG A C 1
ATOM 747 O O . ARG A 1 96 ? 17.174 -2.542 6.992 1.00 54.19 96 ARG A O 1
ATOM 754 N N . PRO A 1 97 ? 15.209 -2.957 8.009 1.00 60.28 97 PRO A N 1
ATOM 755 C CA . PRO A 1 97 ? 13.948 -3.661 8.266 1.00 60.28 97 PRO A CA 1
ATOM 756 C C . PRO A 1 97 ? 12.911 -3.460 7.147 1.00 60.28 97 PRO A C 1
ATOM 758 O O . PRO A 1 97 ? 12.879 -2.411 6.501 1.00 60.28 97 PRO A O 1
ATOM 761 N N . ALA A 1 98 ? 12.040 -4.456 6.949 1.00 67.62 98 ALA A N 1
ATOM 762 C CA . ALA A 1 98 ? 10.929 -4.350 6.008 1.00 67.62 98 ALA A CA 1
ATOM 763 C C . ALA A 1 98 ? 10.008 -3.198 6.437 1.00 67.62 98 ALA A C 1
ATOM 765 O O . ALA A 1 98 ? 9.488 -3.183 7.555 1.00 67.62 98 ALA A O 1
ATOM 766 N N . ILE A 1 99 ? 9.816 -2.217 5.557 1.00 77.50 99 ILE A N 1
ATOM 767 C CA . ILE A 1 99 ? 8.841 -1.149 5.784 1.00 77.50 99 ILE A CA 1
ATOM 768 C C . ILE A 1 99 ? 7.460 -1.734 5.497 1.00 77.50 99 ILE A C 1
ATOM 770 O O . ILE A 1 99 ? 7.217 -2.236 4.400 1.00 77.50 99 ILE A O 1
ATOM 774 N N . VAL A 1 100 ? 6.582 -1.672 6.499 1.00 84.44 100 VAL A N 1
ATOM 775 C CA . VAL A 1 100 ? 5.224 -2.221 6.463 1.00 84.44 100 VAL A CA 1
ATOM 776 C C . VAL A 1 100 ? 4.232 -1.071 6.558 1.00 84.44 100 VAL A C 1
ATOM 778 O O . VAL A 1 100 ? 4.257 -0.310 7.530 1.00 84.44 100 VAL A O 1
ATOM 781 N N . LEU A 1 101 ? 3.362 -0.952 5.561 1.00 88.25 101 LEU A N 1
ATOM 782 C CA . LEU A 1 101 ? 2.285 0.031 5.519 1.00 88.25 101 LEU A CA 1
ATOM 783 C C . LEU A 1 101 ? 0.962 -0.680 5.270 1.00 88.25 101 LEU A C 1
ATOM 785 O O . LEU A 1 101 ? 0.886 -1.562 4.420 1.00 88.25 101 LEU A O 1
ATOM 789 N N . MET A 1 102 ? -0.090 -0.271 5.967 1.00 89.75 102 MET A N 1
ATOM 790 C CA . MET A 1 102 ? -1.445 -0.736 5.688 1.00 89.75 102 MET A CA 1
ATOM 791 C C . MET A 1 102 ? -2.344 0.468 5.431 1.00 89.75 102 MET A C 1
ATOM 793 O O . MET A 1 102 ? -2.549 1.299 6.316 1.00 89.75 102 MET A O 1
ATOM 797 N N . VAL A 1 103 ? -2.863 0.557 4.206 1.00 91.00 103 VAL A N 1
ATOM 798 C CA . VAL A 1 103 ? -3.801 1.606 3.786 1.00 91.00 103 VAL A CA 1
ATOM 799 C C . VAL A 1 103 ? -5.222 1.091 3.960 1.00 91.00 103 VAL A C 1
ATOM 801 O O . VAL A 1 103 ? -5.582 0.034 3.432 1.00 91.00 103 VAL A O 1
ATOM 804 N N . LYS A 1 104 ? -6.036 1.841 4.693 1.00 91.62 104 LYS A N 1
ATOM 805 C CA . LYS A 1 104 ? -7.457 1.558 4.890 1.00 91.62 104 LYS A CA 1
ATOM 806 C C . LYS A 1 104 ? -8.278 2.213 3.789 1.00 91.62 104 LYS A C 1
ATOM 808 O O . LYS A 1 104 ? -7.845 3.171 3.160 1.00 91.62 104 LYS A O 1
ATOM 813 N N . LYS A 1 105 ? -9.471 1.682 3.549 1.00 91.62 105 LYS A N 1
ATOM 814 C CA . LYS A 1 105 ? -10.429 2.313 2.643 1.00 91.62 105 LYS A CA 1
ATOM 815 C C . LYS A 1 105 ? -10.924 3.620 3.275 1.00 91.62 105 LYS A C 1
ATOM 817 O O . LYS A 1 105 ? -11.224 3.643 4.468 1.00 91.62 105 LYS A O 1
ATOM 822 N N . HIS A 1 106 ? -10.995 4.689 2.489 1.00 91.94 106 HIS A N 1
ATOM 823 C CA . HIS A 1 106 ? -11.476 5.999 2.928 1.00 91.94 106 HIS A CA 1
ATOM 824 C C . HIS A 1 106 ? -12.222 6.691 1.790 1.00 91.94 106 HIS A C 1
ATOM 826 O O . HIS A 1 106 ? -11.912 6.464 0.619 1.00 91.94 106 HIS A O 1
ATOM 832 N N . GLU A 1 107 ? -13.171 7.557 2.134 1.00 90.31 107 GLU A N 1
ATOM 833 C CA . GLU A 1 107 ? -14.043 8.241 1.176 1.00 90.31 107 GLU A CA 1
ATOM 834 C C . GLU A 1 107 ? -13.254 9.126 0.196 1.00 90.31 107 GLU A C 1
ATOM 836 O O . GLU A 1 107 ? -13.457 9.049 -1.013 1.00 90.31 107 GLU A O 1
ATOM 841 N N . SER A 1 108 ? -12.254 9.867 0.683 1.00 88.25 108 SER A N 1
ATOM 842 C CA . SER A 1 108 ? -11.497 10.835 -0.132 1.00 88.25 108 SER A CA 1
ATOM 843 C C . SER A 1 108 ? -10.609 10.242 -1.238 1.00 88.25 108 SER A C 1
ATOM 845 O O . SER A 1 108 ? -10.146 10.964 -2.125 1.00 88.25 108 SER A O 1
ATOM 847 N N . TYR A 1 109 ? -10.343 8.934 -1.222 1.00 89.25 109 TYR A N 1
ATOM 848 C CA . TYR A 1 109 ? -9.565 8.251 -2.264 1.00 89.25 109 TYR A CA 1
ATOM 849 C C . TYR A 1 109 ? -10.147 6.885 -2.638 1.00 89.25 109 TYR A C 1
ATOM 851 O O . TYR A 1 109 ? -9.425 6.023 -3.141 1.00 89.25 109 TYR A O 1
ATOM 859 N N . ASN A 1 110 ? -11.452 6.713 -2.422 1.00 91.62 110 ASN A N 1
ATOM 860 C CA . ASN A 1 110 ? -12.173 5.459 -2.597 1.00 91.62 110 ASN A CA 1
ATOM 861 C C . ASN A 1 110 ? -11.957 4.828 -3.985 1.00 91.62 110 ASN A C 1
ATOM 863 O O . ASN A 1 110 ? -11.521 3.686 -4.087 1.00 91.62 110 ASN A O 1
ATOM 867 N N . GLU A 1 111 ? -12.146 5.610 -5.048 1.00 92.56 111 GLU A N 1
ATOM 868 C CA . GLU A 1 111 ? -11.962 5.147 -6.431 1.00 92.56 111 GLU A CA 1
ATOM 869 C C . GLU A 1 111 ? -10.547 4.608 -6.679 1.00 92.56 111 GLU A C 1
ATOM 871 O O . GLU A 1 111 ? -10.367 3.534 -7.244 1.00 92.56 111 GLU A O 1
ATOM 876 N N . LEU A 1 112 ? -9.523 5.322 -6.191 1.00 91.56 112 LEU A N 1
ATOM 877 C CA . LEU A 1 112 ? -8.129 4.900 -6.332 1.00 91.56 112 LEU A CA 1
ATOM 878 C C . LEU A 1 112 ? -7.831 3.642 -5.508 1.00 91.56 112 LEU A C 1
ATOM 880 O O . LEU A 1 112 ? -7.006 2.824 -5.914 1.00 91.56 112 LEU A O 1
ATOM 884 N N . TYR A 1 113 ? -8.460 3.511 -4.341 1.00 93.06 113 TYR A N 1
ATOM 885 C CA . TYR A 1 113 ? -8.333 2.329 -3.501 1.00 93.06 113 TYR A CA 1
ATOM 886 C C . TYR A 1 113 ? -8.896 1.098 -4.213 1.00 93.06 113 TYR A C 1
ATOM 888 O O . TYR A 1 113 ? -8.198 0.091 -4.298 1.00 93.06 113 TYR A O 1
ATOM 896 N N . ASP A 1 114 ? -10.104 1.195 -4.769 1.00 93.25 114 ASP A N 1
ATOM 897 C CA . ASP A 1 114 ? -10.775 0.083 -5.451 1.00 93.25 114 ASP A CA 1
ATOM 898 C C . ASP A 1 114 ? -10.029 -0.337 -6.730 1.00 93.25 114 ASP A C 1
ATOM 900 O O . ASP A 1 114 ? -9.807 -1.528 -6.963 1.00 93.25 114 ASP A O 1
ATOM 904 N N . ASP A 1 115 ? -9.516 0.636 -7.487 1.00 92.38 115 ASP A N 1
ATOM 905 C CA . ASP A 1 115 ? -8.609 0.431 -8.621 1.00 92.38 115 ASP A CA 1
ATOM 906 C C . ASP A 1 115 ? -7.379 -0.410 -8.248 1.00 92.38 115 ASP A C 1
ATOM 908 O O . ASP A 1 115 ? -7.004 -1.363 -8.935 1.00 92.38 115 ASP A O 1
ATOM 912 N N . VAL A 1 116 ? -6.699 -0.020 -7.166 1.00 92.12 116 VAL A N 1
ATOM 913 C CA . VAL A 1 116 ? -5.494 -0.709 -6.694 1.00 92.12 116 VAL A CA 1
ATOM 914 C C . VAL A 1 116 ? -5.859 -2.075 -6.128 1.00 92.12 116 VAL A C 1
ATOM 916 O O . VAL A 1 116 ? -5.141 -3.035 -6.384 1.00 92.12 116 VAL A O 1
ATOM 919 N N . TYR A 1 117 ? -6.968 -2.179 -5.398 1.00 91.88 117 TYR A N 1
ATOM 920 C CA . TYR A 1 117 ? -7.450 -3.426 -4.818 1.00 91.88 117 TYR A CA 1
ATOM 921 C C . TYR A 1 117 ? -7.724 -4.480 -5.897 1.00 91.88 117 TYR A C 1
ATOM 923 O O . TYR A 1 117 ? -7.258 -5.613 -5.785 1.00 91.88 117 TYR A O 1
ATOM 931 N N . SER A 1 118 ? -8.389 -4.088 -6.987 1.00 90.44 118 SER A N 1
ATOM 932 C CA . SER A 1 118 ? -8.617 -4.958 -8.146 1.00 90.44 118 SER A CA 1
ATOM 933 C C . SER A 1 118 ? -7.300 -5.419 -8.783 1.00 90.44 118 SER A C 1
ATOM 935 O O . SER A 1 118 ? -7.099 -6.615 -8.998 1.00 90.44 118 SER A O 1
ATOM 937 N N . LEU A 1 119 ? -6.359 -4.492 -9.008 1.00 89.31 119 LEU A N 1
ATOM 938 C CA . LEU A 1 119 ? -5.052 -4.816 -9.587 1.00 89.31 119 LEU A CA 1
ATOM 939 C C . LEU A 1 119 ? -4.224 -5.742 -8.690 1.00 89.31 119 LEU A C 1
ATOM 941 O O . LEU A 1 119 ? -3.572 -6.646 -9.202 1.00 89.31 119 LEU A O 1
ATOM 945 N N . VAL A 1 120 ? -4.250 -5.542 -7.372 1.00 88.94 120 VAL A N 1
ATOM 946 C CA . VAL A 1 120 ? -3.536 -6.398 -6.414 1.00 88.94 120 VAL A CA 1
ATOM 947 C C . VAL A 1 120 ? -4.136 -7.801 -6.393 1.00 88.94 120 VAL A C 1
ATOM 949 O O . VAL A 1 120 ? -3.384 -8.764 -6.462 1.00 88.94 120 VAL A O 1
ATOM 952 N N . ASN A 1 121 ? -5.464 -7.931 -6.383 1.00 87.19 121 ASN A N 1
ATOM 953 C CA . ASN A 1 121 ? -6.121 -9.241 -6.417 1.00 87.19 121 ASN A CA 1
ATOM 954 C C . ASN A 1 121 ? -5.887 -10.001 -7.732 1.00 87.19 121 ASN A C 1
ATOM 956 O O . ASN A 1 121 ? -5.981 -11.223 -7.752 1.00 87.19 121 ASN A O 1
ATOM 960 N N . SER A 1 122 ? -5.581 -9.294 -8.824 1.00 87.00 122 SER A N 1
ATOM 961 C CA . SER A 1 122 ? -5.214 -9.920 -10.101 1.00 87.00 122 SER A CA 1
ATOM 962 C C . SER A 1 122 ? -3.778 -10.452 -10.145 1.00 87.00 122 SER A C 1
ATOM 964 O O . SER A 1 122 ? -3.430 -11.184 -11.070 1.00 87.00 122 SER A O 1
ATOM 966 N N . LEU A 1 123 ? -2.929 -10.087 -9.175 1.00 84.19 123 LEU A N 1
ATOM 967 C CA . LEU A 1 123 ? -1.577 -10.629 -9.084 1.00 84.19 123 LEU A CA 1
ATOM 968 C C . LEU A 1 123 ? -1.669 -12.085 -8.622 1.00 84.19 123 LEU A C 1
ATOM 970 O O . LEU A 1 123 ? -1.896 -12.364 -7.447 1.00 84.19 123 LEU A O 1
ATOM 974 N N . VAL A 1 124 ? -1.494 -13.010 -9.562 1.00 68.19 124 VAL A N 1
ATOM 975 C CA . VAL A 1 124 ? -1.373 -14.437 -9.262 1.00 68.19 124 VAL A CA 1
ATOM 976 C C . VAL A 1 124 ? -0.076 -14.655 -8.486 1.00 68.19 124 VAL A C 1
ATOM 978 O O . VAL A 1 124 ? 1.001 -14.273 -8.944 1.00 68.19 124 VAL A O 1
ATOM 981 N N . VAL A 1 125 ? -0.192 -15.246 -7.300 1.00 64.25 125 VAL A N 1
ATOM 982 C CA . VAL A 1 125 ? 0.948 -15.763 -6.543 1.00 64.25 125 VAL A CA 1
ATOM 983 C C . VAL A 1 125 ? 1.048 -17.235 -6.905 1.00 64.25 125 VAL A C 1
ATOM 985 O O . VAL A 1 125 ? 0.172 -18.014 -6.529 1.00 64.25 125 VAL A O 1
ATOM 988 N N . GLU A 1 126 ? 2.049 -17.598 -7.703 1.00 56.22 126 GLU A N 1
ATOM 989 C CA . GLU A 1 126 ? 2.386 -19.010 -7.870 1.00 56.22 126 GLU A CA 1
ATOM 990 C C . GLU A 1 126 ? 2.905 -19.530 -6.515 1.00 56.22 126 GLU A C 1
ATOM 992 O O . GLU A 1 126 ? 3.708 -18.832 -5.886 1.00 56.22 126 GLU A O 1
ATOM 997 N N . PRO A 1 127 ? 2.367 -20.657 -6.012 1.00 54.91 127 PRO A N 1
ATOM 998 C CA . PRO A 1 127 ? 2.689 -21.183 -4.687 1.00 54.91 127 PRO A CA 1
ATOM 999 C C . PRO A 1 127 ? 4.133 -21.678 -4.556 1.00 54.91 127 PRO A C 1
ATOM 1001 O O . PRO A 1 127 ? 4.706 -22.144 -5.566 1.00 54.91 127 PRO A O 1
#

pLDDT: mean 75.62, std 21.09, range [29.45, 93.38]

Secondary structure (DSSP, 8-state):
------PPP----------SSTTS-----HHHHHHHHHTS-TT--SPPPHHHHHHHHHHHHHHTTSTTSEEESHHHHHHHHHTT---EEEE-SSSSSPPEEEEPP-GGGHHHHHHHHHHHHT-----

InterPro domains:
  IPR029064 Ribosomal protein eL30-like superfamily [G3DSA:3.30.1330.30] (35-94)
  IPR029064 Ribosomal protein eL30-like superfamily [SSF55315] (40-107)

Sequence (127 aa):
MGKLSENPQPEEVPEKGANAEIMKEPVTEKEEYLALCQLVNPIAQPLASRKLARKLYKLVKKSVKEKGSLRHGLSDVMKAIRKNEKGILILAGYKRPAIVLMVKKHESYNELYDDVYSLVNSLVVEP

Radius of gyration: 20.2 Å; chains: 1; bounding box: 40×49×68 Å

Organism: Meloidogyne hapla (NCBI:txid6305)

Foldseek 3Di:
DDDDDDDDDDPDPDPDDPPDDPPDQPCPDPVRVVVLVVQFDPVPPPDDDPVLVSLVVVQVVVQVVDPPQKDWDDVRVVVCVVVVNDFDWDWDRRDVVITIMTGHQDDVCNVSRVVSVVVVVPRDGDD